Protein AF-A0A229SLY4-F1 (afdb_monomer_lite)

InterPro domains:
  IPR036514 SGNH hydrolase superfamily [G3DSA:3.40.50.1110] (1-115)
  IPR037459 Rhamnogalacturonan acetylesterase RhgT-like [PTHR43695] (1-112)

Radius of gyration: 16.25 Å; chains: 1; bounding box: 37×34×42 Å

Organism: NCBI:txid1905142

Sequence (117 aa):
MAQAAEDRGAHPILLTPVAAITCSGGTAVGNRGFLTETAAAGTATATPVIDLHKLSYTLYNTLKLCPNNGDYTQGAVGAFFCNDHTHFEAAGADKIAGIVTKALRTGKFPWRAISGS

Structure (mmCIF, N/CA/C/O backbone):
data_AF-A0A229SLY4-F1
#
_entry.id   AF-A0A229SLY4-F1
#
loop_
_atom_site.group_PDB
_atom_site.id
_atom_site.type_symbol
_atom_site.label_atom_id
_atom_site.label_alt_id
_atom_site.label_comp_id
_atom_site.label_asym_id
_atom_site.label_entity_id
_atom_site.label_seq_id
_atom_site.pdbx_PDB_ins_code
_atom_site.Cartn_x
_atom_site.Cartn_y
_atom_site.Cartn_z
_atom_site.occupancy
_atom_site.B_iso_or_equiv
_atom_site.auth_seq_id
_atom_site.auth_comp_id
_atom_site.auth_asym_id
_atom_site.auth_atom_id
_atom_site.pdbx_PDB_model_num
ATOM 1 N N . MET A 1 1 ? -19.115 2.797 6.800 1.00 90.06 1 MET A N 1
ATOM 2 C CA . MET A 1 1 ? -18.816 1.358 6.991 1.00 90.06 1 MET A CA 1
ATOM 3 C C . MET A 1 1 ? -18.103 1.069 8.304 1.00 90.06 1 MET A C 1
ATOM 5 O O . MET A 1 1 ? -18.521 0.125 8.950 1.00 90.06 1 MET A O 1
ATOM 9 N N . ALA A 1 2 ? -17.094 1.850 8.718 1.00 94.12 2 ALA A N 1
ATOM 10 C CA . ALA A 1 2 ? -16.377 1.618 9.982 1.00 94.12 2 ALA A CA 1
ATOM 11 C C . ALA A 1 2 ? -17.314 1.518 11.202 1.00 94.12 2 ALA A C 1
ATOM 13 O O . ALA A 1 2 ? -17.358 0.465 11.826 1.00 94.12 2 ALA A O 1
ATOM 14 N N . GLN A 1 3 ? -18.166 2.528 11.421 1.00 93.88 3 GLN A N 1
ATOM 15 C CA . GLN A 1 3 ? -19.170 2.502 12.495 1.00 93.88 3 GLN A CA 1
ATOM 16 C C . GLN A 1 3 ? -20.057 1.250 12.443 1.00 93.88 3 GLN A C 1
ATOM 18 O O . GLN A 1 3 ? -20.174 0.525 13.416 1.00 93.88 3 GLN A O 1
ATOM 23 N N . ALA A 1 4 ? -20.604 0.919 11.270 1.00 96.00 4 ALA A N 1
ATOM 24 C CA . ALA A 1 4 ? -21.456 -0.260 11.115 1.00 96.00 4 ALA A CA 1
ATOM 25 C C . ALA A 1 4 ? -20.731 -1.592 11.403 1.00 96.00 4 ALA A C 1
ATOM 27 O O . ALA A 1 4 ? -21.387 -2.582 11.723 1.00 96.00 4 ALA A O 1
ATOM 28 N N . ALA A 1 5 ? -19.403 -1.650 11.248 1.00 94.94 5 ALA A N 1
ATOM 29 C CA . ALA A 1 5 ? -18.600 -2.808 11.630 1.00 94.94 5 ALA A CA 1
ATOM 30 C C . ALA A 1 5 ? -18.382 -2.853 13.153 1.00 94.94 5 ALA A C 1
ATOM 32 O O . ALA A 1 5 ? -18.515 -3.917 13.753 1.00 94.94 5 ALA A O 1
ATOM 33 N N . GLU A 1 6 ? -18.115 -1.705 13.777 1.00 91.50 6 GLU A N 1
ATOM 34 C CA . GLU A 1 6 ? -17.995 -1.563 15.235 1.00 91.50 6 GLU A CA 1
ATOM 35 C C . GLU A 1 6 ? -19.305 -1.902 15.952 1.00 91.50 6 GLU A C 1
ATOM 37 O O . GLU A 1 6 ? -19.293 -2.668 16.913 1.00 91.50 6 GLU A O 1
ATOM 42 N N . ASP A 1 7 ? -20.443 -1.448 15.422 1.00 94.75 7 ASP A N 1
ATOM 43 C CA . ASP A 1 7 ? -21.785 -1.770 15.929 1.00 94.75 7 ASP A CA 1
ATOM 44 C C . ASP A 1 7 ? -22.066 -3.285 15.909 1.00 94.75 7 ASP A C 1
ATOM 46 O O . ASP A 1 7 ? -22.923 -3.785 16.636 1.00 94.75 7 ASP A O 1
ATOM 50 N N . ARG A 1 8 ? -21.330 -4.038 15.078 1.00 96.25 8 ARG A N 1
ATOM 51 C CA . ARG A 1 8 ? -21.378 -5.507 14.979 1.00 96.25 8 ARG A CA 1
ATOM 52 C C . ARG A 1 8 ? -20.274 -6.200 15.787 1.00 96.25 8 ARG A C 1
ATOM 54 O O . ARG A 1 8 ? -20.069 -7.400 15.624 1.00 96.25 8 ARG A O 1
ATOM 61 N N . GLY A 1 9 ? -19.557 -5.466 16.636 1.00 93.12 9 GLY A N 1
ATOM 62 C CA . GLY A 1 9 ? -18.488 -5.982 17.492 1.00 93.12 9 GLY A CA 1
ATOM 63 C C . GLY A 1 9 ? -17.149 -6.214 16.786 1.00 93.12 9 GLY A C 1
ATOM 64 O O . GLY A 1 9 ? -16.267 -6.841 17.369 1.00 93.12 9 GLY A O 1
ATOM 65 N N . ALA A 1 10 ? -16.974 -5.740 15.548 1.00 93.81 10 ALA A N 1
ATOM 66 C CA . ALA A 1 10 ? -15.691 -5.817 14.854 1.00 93.81 10 ALA A CA 1
ATOM 67 C C . ALA A 1 10 ? -14.758 -4.657 15.246 1.00 93.81 10 ALA A C 1
ATOM 69 O O . ALA A 1 10 ? -15.189 -3.620 15.747 1.00 93.81 10 ALA A O 1
ATOM 70 N N . HIS A 1 11 ? -13.465 -4.815 14.960 1.00 92.06 11 HIS A N 1
ATOM 71 C CA . HIS A 1 11 ? -12.445 -3.781 15.152 1.00 92.06 11 HIS A CA 1
ATOM 72 C C . HIS A 1 11 ? -11.875 -3.378 13.787 1.00 92.06 11 HIS A C 1
ATOM 74 O O . HIS A 1 11 ? -10.900 -3.983 13.331 1.00 92.06 11 HIS A O 1
ATOM 80 N N . PRO A 1 12 ? -12.512 -2.432 13.075 1.00 94.31 12 PRO A N 1
ATOM 81 C CA . PRO A 1 12 ? -12.067 -2.057 11.745 1.00 94.31 12 PRO A CA 1
ATOM 82 C C . PRO A 1 12 ? -10.700 -1.372 11.782 1.00 94.31 12 PRO A C 1
ATOM 84 O O . PRO A 1 12 ? -10.292 -0.763 12.769 1.00 94.31 12 PRO A O 1
ATOM 87 N N . ILE A 1 13 ? -10.001 -1.460 10.655 1.00 95.56 13 ILE A N 1
ATOM 88 C CA . ILE A 1 13 ? -8.804 -0.679 10.356 1.00 95.56 13 ILE A CA 1
ATOM 89 C C . ILE A 1 13 ? -8.988 -0.166 8.936 1.00 95.56 13 ILE A C 1
ATOM 91 O O . ILE A 1 13 ? -9.307 -0.937 8.029 1.00 95.56 13 ILE A O 1
ATOM 95 N N . LEU A 1 14 ? -8.821 1.137 8.745 1.00 96.50 14 LEU A N 1
ATOM 96 C CA . LEU A 1 14 ? -8.926 1.756 7.432 1.00 96.50 14 LEU A CA 1
ATOM 97 C C . LEU A 1 14 ? -7.559 1.771 6.753 1.00 96.50 14 LEU A C 1
ATOM 99 O O . LEU A 1 14 ? -6.531 1.980 7.396 1.00 96.50 14 LEU A O 1
ATOM 103 N N . LEU A 1 15 ? -7.551 1.570 5.441 1.00 97.56 15 LEU A N 1
ATOM 104 C CA . LEU A 1 15 ? -6.355 1.656 4.612 1.00 97.56 15 LEU A CA 1
ATOM 105 C C . LEU A 1 15 ? -6.542 2.816 3.640 1.00 97.56 15 LEU A C 1
ATOM 107 O O . LEU A 1 15 ? -7.569 2.879 2.962 1.00 97.56 15 LEU A O 1
ATOM 111 N N . THR A 1 16 ? -5.559 3.712 3.537 1.00 97.88 16 THR A N 1
ATOM 112 C CA . THR A 1 16 ? -5.511 4.608 2.373 1.00 97.88 16 THR A CA 1
ATOM 113 C C . THR A 1 16 ? -5.293 3.778 1.098 1.00 97.88 16 THR A C 1
ATOM 115 O O . THR A 1 16 ? -4.732 2.679 1.172 1.00 97.88 16 THR A O 1
ATOM 118 N N . PRO A 1 17 ? -5.724 4.248 -0.088 1.00 97.44 17 PRO A N 1
ATOM 119 C CA . PRO A 1 17 ? -5.423 3.548 -1.332 1.00 97.44 17 PRO A CA 1
ATOM 120 C C . PRO A 1 17 ? -3.914 3.367 -1.522 1.00 97.44 17 PRO A C 1
ATOM 122 O O . PRO A 1 17 ? -3.130 4.271 -1.232 1.00 97.44 17 PRO A O 1
ATOM 125 N N . VAL A 1 18 ? -3.496 2.221 -2.057 1.00 97.44 18 VAL A N 1
ATOM 126 C CA . VAL A 1 18 ? -2.107 2.027 -2.501 1.00 97.44 18 VAL A CA 1
ATOM 127 C C . VAL A 1 18 ? -1.717 3.100 -3.524 1.00 97.44 18 VAL A C 1
ATO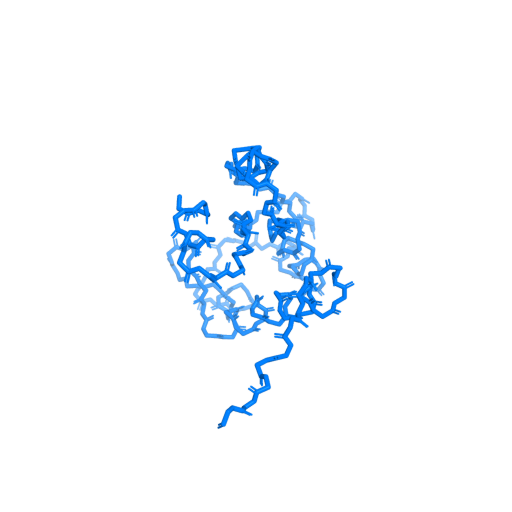M 129 O O . VAL A 1 18 ? -2.541 3.551 -4.322 1.00 97.44 18 VAL A O 1
ATOM 132 N N . ALA A 1 19 ? -0.449 3.506 -3.529 1.00 96.69 19 ALA A N 1
ATOM 133 C CA . ALA A 1 19 ? 0.088 4.313 -4.613 1.00 96.69 19 ALA A CA 1
ATOM 134 C C . ALA A 1 19 ? 0.155 3.461 -5.889 1.00 96.69 19 ALA A C 1
ATOM 136 O O . ALA A 1 19 ? 0.554 2.293 -5.842 1.00 96.69 19 ALA A O 1
ATOM 137 N N . ALA A 1 20 ? -0.180 4.056 -7.033 1.00 94.69 20 ALA A N 1
ATOM 138 C CA . ALA A 1 20 ? 0.259 3.501 -8.308 1.00 94.69 20 ALA A CA 1
ATOM 139 C C . ALA A 1 20 ? 1.750 3.813 -8.493 1.00 94.69 20 ALA A C 1
ATOM 141 O O . ALA A 1 20 ? 2.269 4.767 -7.906 1.00 94.69 20 ALA A O 1
ATOM 142 N N . ILE A 1 21 ? 2.458 3.027 -9.303 1.00 95.69 21 ILE A N 1
ATOM 143 C CA . ILE A 1 21 ? 3.861 3.335 -9.578 1.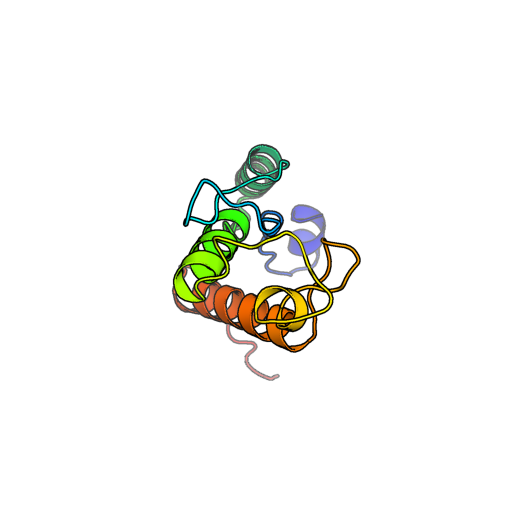00 95.69 21 ILE A CA 1
ATOM 144 C C . ILE A 1 21 ? 3.946 4.601 -10.440 1.00 95.69 21 ILE A C 1
ATOM 146 O O . ILE A 1 21 ? 3.401 4.699 -11.536 1.00 95.69 21 ILE A O 1
ATOM 150 N N . THR A 1 22 ? 4.596 5.631 -9.910 1.00 95.56 22 THR A N 1
ATOM 151 C CA . THR A 1 22 ? 4.894 6.879 -10.618 1.00 95.56 22 THR A CA 1
ATOM 152 C C . THR A 1 22 ? 6.270 7.335 -10.199 1.00 95.56 22 THR A C 1
ATOM 154 O O . THR A 1 22 ? 6.558 7.426 -9.006 1.00 95.56 22 THR A O 1
ATOM 157 N N . CYS A 1 23 ? 7.120 7.595 -11.186 1.00 96.75 23 CYS A N 1
ATOM 158 C CA . CYS A 1 23 ? 8.506 7.961 -10.959 1.00 96.75 23 CYS A CA 1
ATOM 159 C C . CYS A 1 23 ? 8.704 9.468 -11.114 1.00 96.75 23 CYS A C 1
ATOM 161 O O . CYS A 1 23 ? 8.308 10.057 -12.116 1.00 96.75 23 CYS A O 1
ATOM 163 N N . SER A 1 24 ? 9.375 10.070 -10.138 1.00 97.31 24 SER A N 1
ATOM 164 C CA . SER A 1 24 ? 10.051 11.356 -10.276 1.00 97.31 24 SER A CA 1
ATOM 165 C C . SER A 1 24 ? 11.550 11.074 -10.334 1.00 97.31 24 SER A C 1
ATOM 167 O O . SER A 1 24 ? 12.186 10.777 -9.318 1.00 97.31 24 SER A O 1
ATOM 169 N N . GLY A 1 25 ? 12.096 11.032 -11.553 1.00 96.06 25 GLY A N 1
ATOM 170 C CA . GLY A 1 25 ? 13.438 10.503 -11.799 1.00 96.06 25 GLY A CA 1
ATOM 171 C C . GLY A 1 25 ? 13.564 9.050 -11.327 1.00 96.06 25 GLY A C 1
ATOM 172 O O . GLY A 1 25 ? 12.781 8.188 -11.721 1.00 96.06 25 GLY A O 1
ATOM 173 N N . GLY A 1 26 ? 14.538 8.778 -10.458 1.00 97.56 26 GLY A N 1
ATOM 174 C CA . GLY A 1 26 ? 14.772 7.446 -9.887 1.00 97.56 26 GLY A CA 1
ATOM 175 C C . GLY A 1 26 ? 13.896 7.079 -8.684 1.00 97.56 26 GLY A C 1
ATOM 176 O O . GLY A 1 26 ? 14.122 6.035 -8.079 1.00 97.56 26 GLY A O 1
ATOM 177 N N . THR A 1 27 ? 12.920 7.912 -8.314 1.00 98.19 27 THR A N 1
ATOM 178 C CA . THR A 1 27 ? 12.184 7.776 -7.048 1.00 98.19 27 THR A CA 1
ATOM 179 C C . THR A 1 27 ? 10.692 7.586 -7.287 1.00 98.19 27 THR A C 1
ATOM 181 O O . THR A 1 27 ? 10.070 8.374 -7.997 1.00 98.19 27 THR A O 1
ATOM 184 N N . ALA A 1 28 ? 10.097 6.579 -6.650 1.00 98.06 28 ALA A N 1
ATOM 185 C CA . ALA A 1 28 ? 8.652 6.393 -6.608 1.00 98.06 28 ALA A CA 1
ATOM 186 C C . ALA A 1 28 ? 7.999 7.434 -5.686 1.00 98.06 28 ALA A C 1
ATOM 188 O O . ALA A 1 28 ? 8.433 7.615 -4.542 1.00 98.06 28 ALA A O 1
ATOM 189 N N . VAL A 1 29 ? 6.948 8.090 -6.176 1.00 97.94 29 VAL A N 1
ATOM 190 C CA . VAL A 1 29 ? 6.215 9.154 -5.474 1.00 97.94 29 VAL A CA 1
ATOM 191 C C . VAL A 1 29 ? 4.724 8.840 -5.380 1.00 97.94 29 VAL A C 1
ATOM 193 O O . VAL A 1 29 ? 4.177 8.074 -6.170 1.00 97.94 29 VAL A O 1
ATOM 196 N N . GLY A 1 30 ? 4.054 9.442 -4.400 1.00 95.38 30 GLY A N 1
ATOM 197 C CA . GLY A 1 30 ? 2.617 9.287 -4.207 1.00 95.38 30 GLY A CA 1
ATOM 198 C C . GLY A 1 30 ? 1.783 9.996 -5.283 1.00 95.38 30 GLY A C 1
ATOM 199 O O . GLY A 1 30 ? 2.062 11.142 -5.622 1.00 95.38 30 GLY A O 1
ATOM 200 N N . ASN A 1 31 ? 0.745 9.329 -5.802 1.00 90.94 31 ASN A N 1
ATOM 201 C CA . ASN A 1 31 ? -0.029 9.797 -6.966 1.00 90.94 31 ASN A CA 1
ATOM 202 C C . ASN A 1 31 ? -1.543 9.449 -6.932 1.00 90.94 31 ASN A C 1
ATOM 204 O O . ASN A 1 31 ? -2.181 9.310 -7.979 1.00 90.94 31 ASN A O 1
ATOM 208 N N . ARG A 1 32 ? -2.131 9.253 -5.745 1.00 89.25 32 ARG A N 1
ATOM 209 C CA . ARG A 1 32 ? -3.544 8.862 -5.573 1.00 89.25 32 ARG A CA 1
ATOM 210 C C . ARG A 1 32 ? -4.212 9.730 -4.506 1.00 89.25 32 ARG A C 1
ATOM 212 O O . ARG A 1 32 ? -3.553 10.137 -3.553 1.00 89.25 32 ARG A O 1
ATOM 219 N N . GLY A 1 33 ? -5.498 10.022 -4.716 1.00 93.19 33 GLY A N 1
ATOM 220 C CA . GLY A 1 33 ? -6.346 10.789 -3.797 1.00 93.19 33 GLY A CA 1
ATOM 221 C C . GLY A 1 33 ? -7.013 9.921 -2.726 1.00 93.19 33 GLY A C 1
ATOM 222 O O . GLY A 1 33 ? -6.597 8.787 -2.493 1.00 93.19 33 GLY A O 1
ATOM 223 N N . PHE A 1 34 ? -8.059 10.456 -2.088 1.00 96.50 34 PHE A N 1
ATOM 224 C CA . PHE A 1 34 ? -8.799 9.830 -0.978 1.00 96.50 34 PHE A CA 1
ATOM 225 C C . PHE A 1 34 ? -7.997 9.625 0.318 1.00 96.50 34 PHE A C 1
ATOM 227 O O . PHE A 1 34 ? -8.423 8.895 1.215 1.00 96.50 34 PHE A O 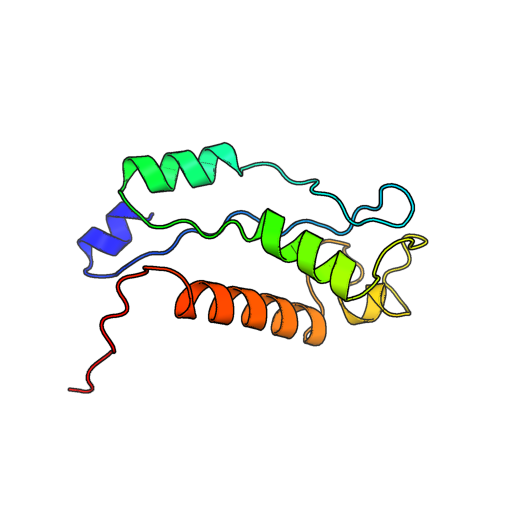1
ATOM 234 N N . LEU A 1 35 ? -6.835 10.273 0.441 1.00 97.31 35 LEU A N 1
ATOM 235 C CA . LEU A 1 35 ? -5.998 10.197 1.641 1.00 97.31 35 LEU A CA 1
ATOM 236 C C . LEU A 1 35 ? -6.651 10.955 2.801 1.00 97.31 35 LEU A C 1
ATOM 238 O O . LEU A 1 35 ? -6.832 10.402 3.886 1.00 97.31 35 LEU A O 1
ATOM 242 N N . THR A 1 36 ? -7.057 12.201 2.545 1.00 97.62 36 THR A N 1
ATOM 243 C CA . THR A 1 36 ? -7.695 13.074 3.536 1.00 97.62 36 THR A CA 1
ATOM 244 C C . THR A 1 36 ? -9.052 12.529 3.955 1.00 97.62 36 THR A C 1
ATOM 246 O O . THR A 1 36 ? -9.371 12.525 5.135 1.00 97.62 36 THR A O 1
ATOM 249 N N . GLU A 1 37 ? -9.833 12.015 3.013 1.00 98.19 37 GLU A N 1
ATOM 250 C CA . GLU A 1 37 ? -11.155 11.441 3.242 1.00 98.19 37 GLU A CA 1
ATOM 251 C C . GLU A 1 37 ? -11.064 10.182 4.108 1.00 98.19 37 GLU A C 1
ATOM 253 O O . GLU A 1 37 ? -11.834 10.025 5.054 1.00 98.19 37 GLU A O 1
ATOM 258 N N . THR A 1 38 ? -10.081 9.315 3.846 1.00 98.00 38 THR A N 1
ATOM 259 C CA . THR A 1 38 ? -9.836 8.124 4.673 1.00 98.00 38 THR A CA 1
ATOM 260 C C . THR A 1 38 ? -9.376 8.509 6.081 1.00 98.00 38 THR A C 1
ATOM 262 O O . THR A 1 38 ? -9.858 7.947 7.064 1.00 98.00 38 THR A O 1
ATOM 265 N N . ALA A 1 39 ? -8.484 9.498 6.200 1.00 96.44 39 ALA A N 1
ATOM 266 C CA . ALA A 1 39 ? -8.029 10.009 7.492 1.00 96.44 39 ALA A CA 1
ATOM 267 C C . ALA A 1 39 ? -9.160 10.690 8.287 1.00 96.44 39 ALA A C 1
ATOM 269 O O . ALA A 1 39 ? -9.276 10.497 9.501 1.00 96.44 39 ALA A O 1
ATOM 270 N N . ALA A 1 40 ? -10.021 11.445 7.604 1.00 97.62 40 ALA A N 1
ATOM 271 C CA . ALA A 1 40 ? -11.191 12.086 8.189 1.00 97.62 40 ALA A CA 1
ATOM 272 C C . ALA A 1 40 ? -12.204 11.041 8.666 1.00 97.62 40 ALA A C 1
ATOM 274 O O . ALA A 1 40 ? -12.697 11.148 9.786 1.00 97.62 40 ALA A O 1
ATOM 275 N N . ALA A 1 41 ? -12.453 9.995 7.871 1.00 97.00 41 ALA A N 1
ATOM 276 C CA . ALA A 1 41 ? -13.302 8.880 8.274 1.00 97.00 41 ALA A CA 1
ATOM 277 C C . ALA A 1 41 ? -12.751 8.171 9.520 1.00 97.00 41 ALA A C 1
ATOM 279 O O . ALA A 1 41 ? -13.503 7.949 10.462 1.00 97.00 41 ALA A O 1
ATOM 280 N N . GLY A 1 42 ? -11.443 7.890 9.564 1.00 95.69 42 GLY A N 1
ATOM 281 C CA . GLY A 1 42 ? -10.800 7.291 10.737 1.00 95.69 42 GLY A CA 1
ATOM 282 C C . GLY A 1 42 ? -10.905 8.164 11.986 1.00 95.69 42 GLY A C 1
ATOM 283 O O . GLY A 1 42 ? -11.226 7.672 13.061 1.00 95.69 42 GLY A O 1
ATOM 284 N N . THR A 1 43 ? -10.719 9.478 11.841 1.00 96.25 43 THR A N 1
ATOM 285 C CA . THR A 1 43 ? -10.915 10.432 12.946 1.00 96.25 43 THR A CA 1
ATOM 286 C C . THR A 1 43 ? -12.363 10.436 13.436 1.00 96.25 43 THR A C 1
ATOM 288 O O . THR A 1 43 ? -12.599 10.373 14.639 1.00 96.25 43 THR A O 1
ATOM 291 N N . ALA A 1 44 ? -13.331 10.485 12.518 1.00 96.44 44 ALA A N 1
ATOM 292 C CA . ALA A 1 44 ? -14.750 10.588 12.845 1.00 96.44 44 ALA A CA 1
ATOM 293 C C . ALA A 1 44 ? -15.290 9.365 13.603 1.00 96.44 44 ALA A C 1
ATOM 295 O O . ALA A 1 44 ? -16.205 9.513 14.408 1.00 96.44 44 ALA A O 1
ATOM 296 N N . THR A 1 45 ? -14.728 8.179 13.363 1.00 94.12 45 THR A N 1
ATOM 297 C CA . THR A 1 45 ? -15.145 6.928 14.019 1.00 94.12 45 THR A CA 1
ATOM 298 C C . THR A 1 45 ? -14.133 6.419 15.043 1.00 94.12 45 THR A C 1
ATOM 300 O O . THR A 1 45 ? -14.264 5.305 15.527 1.00 94.12 45 THR A O 1
ATOM 303 N N . ALA A 1 46 ? -13.090 7.198 15.358 1.00 92.69 46 ALA A N 1
ATOM 304 C CA . ALA A 1 46 ? -11.947 6.744 16.160 1.00 92.69 46 ALA A CA 1
ATOM 305 C C . ALA A 1 46 ? -11.323 5.418 15.657 1.00 92.69 46 ALA A C 1
ATOM 307 O O . ALA A 1 46 ? -10.686 4.680 16.414 1.00 92.69 46 ALA A O 1
ATOM 308 N N . THR A 1 47 ? -11.473 5.125 14.363 1.00 94.12 47 THR A N 1
ATOM 309 C CA . THR A 1 47 ? -10.961 3.915 13.731 1.00 94.12 47 THR A CA 1
ATOM 310 C C . THR A 1 47 ? -9.512 4.136 13.287 1.00 94.12 47 THR A C 1
ATOM 312 O O . THR A 1 47 ? -9.220 5.109 12.584 1.00 94.12 47 THR A O 1
ATOM 315 N N . PRO A 1 48 ? -8.582 3.230 13.624 1.00 95.06 48 PRO A N 1
ATOM 316 C CA . PRO A 1 48 ? -7.197 3.361 13.200 1.00 95.06 48 PRO A CA 1
ATOM 317 C C . PRO A 1 48 ? -7.029 3.351 11.672 1.00 95.06 48 PRO A C 1
ATOM 319 O O . PRO A 1 48 ? -7.691 2.589 10.965 1.00 95.06 48 PRO A O 1
ATOM 322 N N . VAL A 1 49 ? -6.088 4.154 11.168 1.00 95.75 49 VAL A N 1
ATOM 323 C CA . VAL A 1 49 ? -5.774 4.268 9.734 1.00 95.75 49 VAL A CA 1
ATOM 324 C C . VAL A 1 49 ? -4.331 3.832 9.485 1.00 95.75 49 VAL A C 1
ATOM 326 O O . VAL A 1 49 ? -3.410 4.319 10.141 1.00 95.75 49 VAL A O 1
ATOM 329 N N . ILE A 1 50 ? -4.118 2.948 8.511 1.00 97.12 50 ILE A N 1
ATOM 330 C CA . ILE A 1 50 ? -2.796 2.693 7.932 1.00 97.12 50 ILE A CA 1
ATOM 331 C C . ILE A 1 50 ? -2.653 3.534 6.668 1.00 97.12 50 ILE A C 1
ATOM 333 O O . ILE A 1 50 ? -3.429 3.396 5.720 1.00 97.12 50 ILE A O 1
ATOM 337 N N . ASP A 1 51 ? -1.600 4.348 6.634 1.00 96.75 51 ASP A N 1
ATOM 338 C CA . ASP A 1 51 ? -1.184 5.067 5.433 1.00 96.75 51 ASP A CA 1
ATOM 339 C C . ASP A 1 51 ? -0.473 4.120 4.448 1.00 96.75 51 ASP A C 1
ATOM 341 O O . ASP A 1 51 ? 0.753 4.112 4.292 1.00 96.75 51 ASP A O 1
ATOM 345 N N . LEU A 1 52 ? -1.262 3.252 3.817 1.00 97.94 52 LEU A N 1
ATOM 346 C CA . LEU A 1 52 ? -0.781 2.274 2.853 1.00 97.94 52 LEU A CA 1
ATOM 347 C C . LEU A 1 52 ? -0.280 2.946 1.566 1.00 97.94 52 LEU A C 1
ATOM 349 O O . LEU A 1 52 ? 0.634 2.429 0.924 1.00 97.94 52 LEU A O 1
ATOM 353 N N . HIS A 1 53 ? -0.789 4.134 1.234 1.00 98.38 53 HIS A N 1
ATOM 354 C CA . HIS A 1 53 ? -0.251 4.989 0.176 1.00 98.38 53 HIS A CA 1
ATOM 355 C C . HIS A 1 53 ? 1.236 5.275 0.391 1.00 98.38 53 HIS A C 1
ATOM 357 O O . HIS A 1 53 ? 2.061 4.916 -0.451 1.00 98.38 53 HIS A O 1
ATOM 363 N N . LYS A 1 54 ? 1.604 5.804 1.564 1.00 97.94 54 LYS A N 1
ATOM 364 C CA . LYS A 1 54 ? 3.006 6.066 1.904 1.00 97.94 54 LYS A CA 1
ATOM 365 C C . LYS A 1 54 ? 3.855 4.813 1.984 1.00 97.94 54 LYS A C 1
ATOM 367 O O . LYS A 1 54 ? 4.981 4.784 1.474 1.00 97.94 54 LYS A O 1
ATOM 372 N N . LEU A 1 55 ? 3.331 3.770 2.621 1.00 98.25 55 LEU A N 1
ATOM 373 C CA . LEU A 1 55 ? 4.056 2.510 2.762 1.00 98.25 55 LEU A CA 1
ATOM 374 C C . LEU A 1 55 ? 4.329 1.857 1.400 1.00 98.25 55 LEU A C 1
ATOM 376 O O . LEU A 1 55 ? 5.426 1.343 1.187 1.00 98.25 55 LEU A O 1
ATOM 380 N N . SER A 1 56 ? 3.379 1.925 0.466 1.00 98.19 56 SER A N 1
ATOM 381 C CA . SER A 1 56 ? 3.516 1.327 -0.865 1.00 98.19 56 SER A CA 1
ATOM 382 C C . SER A 1 56 ? 4.568 2.033 -1.726 1.00 98.19 56 SER A C 1
ATOM 384 O O . SER A 1 56 ? 5.496 1.368 -2.180 1.00 98.19 56 SER A O 1
ATOM 386 N N . TYR A 1 57 ? 4.553 3.367 -1.871 1.00 98.00 57 TYR A N 1
ATOM 387 C CA . TYR A 1 57 ? 5.619 4.024 -2.647 1.00 98.00 57 TYR A CA 1
ATOM 388 C C . TYR A 1 57 ? 6.995 3.921 -1.960 1.00 98.00 57 TYR A C 1
ATOM 390 O O . TYR A 1 57 ? 8.031 3.887 -2.627 1.00 98.00 57 TYR A O 1
ATOM 398 N N . THR A 1 58 ? 7.044 3.794 -0.628 1.00 98.50 58 THR A N 1
ATOM 399 C CA . THR A 1 58 ? 8.294 3.502 0.103 1.00 98.50 58 THR A CA 1
ATOM 400 C C . THR A 1 58 ? 8.820 2.097 -0.217 1.00 98.50 58 THR A C 1
ATOM 402 O O . THR A 1 58 ? 10.022 1.911 -0.436 1.00 98.50 58 THR A O 1
ATOM 405 N N . LEU A 1 59 ? 7.929 1.105 -0.299 1.00 98.50 59 LEU A N 1
ATOM 406 C CA . LEU A 1 59 ? 8.266 -0.245 -0.746 1.00 98.50 59 LEU A CA 1
ATOM 407 C C . LEU A 1 59 ? 8.808 -0.223 -2.181 1.00 98.50 59 LEU A C 1
ATOM 409 O O . LEU A 1 59 ? 9.860 -0.804 -2.432 1.00 98.50 59 LEU A O 1
ATOM 413 N N . TYR A 1 60 ? 8.163 0.495 -3.101 1.00 98.25 60 TYR A N 1
ATOM 414 C CA . TYR A 1 60 ? 8.618 0.585 -4.495 1.00 98.25 60 TYR A CA 1
ATOM 415 C C . TYR A 1 60 ? 10.039 1.166 -4.603 1.00 98.25 60 TYR A C 1
ATOM 417 O O . TYR A 1 60 ? 10.847 0.685 -5.397 1.00 98.25 60 TYR A O 1
ATOM 425 N N . ASN A 1 61 ? 10.385 2.137 -3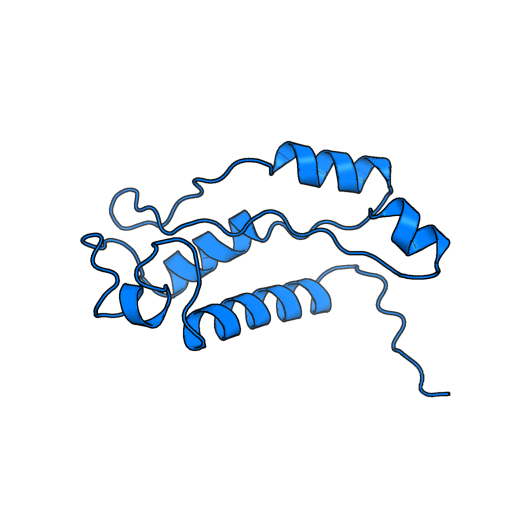.749 1.00 98.50 61 ASN A N 1
ATOM 426 C CA . ASN A 1 61 ? 11.742 2.690 -3.644 1.00 98.50 61 ASN A CA 1
ATOM 427 C C . ASN A 1 61 ? 12.769 1.697 -3.076 1.00 98.50 61 ASN A C 1
ATOM 429 O O . ASN A 1 61 ? 13.943 1.719 -3.460 1.00 98.50 61 ASN A O 1
ATOM 433 N N . THR A 1 62 ? 12.338 0.821 -2.167 1.00 98.25 62 THR A N 1
ATOM 434 C CA . THR A 1 62 ? 13.172 -0.271 -1.638 1.00 98.25 62 THR A CA 1
ATOM 435 C C . THR A 1 62 ? 13.436 -1.314 -2.723 1.00 98.25 62 THR A C 1
ATOM 437 O O . THR A 1 62 ? 14.562 -1.780 -2.865 1.00 98.25 62 THR A O 1
ATOM 440 N N . LEU A 1 63 ? 12.415 -1.621 -3.527 1.00 98.00 63 LEU A N 1
ATOM 441 C CA . LEU A 1 63 ? 12.470 -2.575 -4.635 1.00 98.00 63 LEU A CA 1
ATOM 442 C C . LEU A 1 63 ? 13.084 -2.004 -5.923 1.00 98.00 63 LEU A C 1
ATOM 444 O O . LEU A 1 63 ? 13.256 -2.748 -6.881 1.00 98.00 63 LEU A O 1
ATOM 448 N N . LYS A 1 64 ? 13.422 -0.707 -5.950 1.00 97.62 64 LYS A N 1
ATOM 449 C CA . LYS A 1 64 ? 14.005 -0.018 -7.115 1.00 97.62 64 LYS A CA 1
ATOM 450 C C . LYS A 1 64 ? 13.137 -0.125 -8.376 1.00 97.62 64 LYS A C 1
ATOM 452 O O . LYS A 1 64 ? 13.645 -0.326 -9.470 1.00 97.62 64 LYS A O 1
ATOM 457 N N . LEU A 1 65 ? 11.823 0.068 -8.224 1.00 97.56 65 LEU A N 1
ATOM 458 C CA . LEU A 1 65 ? 10.876 0.080 -9.354 1.00 97.56 65 LEU A CA 1
ATOM 459 C C . LEU A 1 65 ? 10.905 1.387 -10.172 1.00 97.56 65 LEU A C 1
ATOM 461 O O . LEU A 1 65 ? 10.177 1.517 -11.155 1.00 97.56 65 LEU A O 1
ATOM 465 N N . CYS A 1 66 ? 11.716 2.362 -9.755 1.00 97.69 66 CYS A N 1
ATOM 466 C CA . CYS A 1 66 ? 11.992 3.589 -10.492 1.00 97.69 66 CYS A CA 1
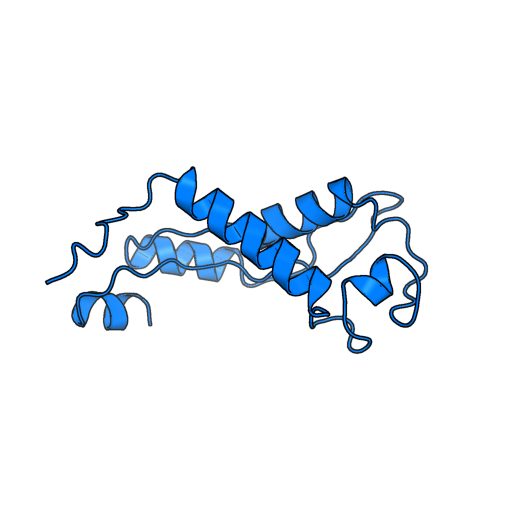ATOM 467 C C . CYS A 1 66 ? 13.505 3.731 -10.762 1.00 97.69 66 CYS A C 1
ATOM 469 O O . CYS A 1 66 ? 14.304 3.350 -9.902 1.00 97.69 66 CYS A O 1
ATOM 471 N N . PRO A 1 67 ? 13.902 4.320 -11.909 1.00 97.31 67 PRO A N 1
ATOM 472 C CA . PRO A 1 67 ? 13.022 4.694 -13.017 1.00 97.31 67 PRO A CA 1
ATOM 473 C C . PRO A 1 67 ? 12.453 3.445 -13.712 1.00 97.31 67 PRO A C 1
ATOM 475 O O . PRO A 1 67 ? 13.057 2.377 -13.674 1.00 97.31 67 PRO A O 1
ATOM 478 N N . ASN A 1 68 ? 11.297 3.582 -14.355 1.00 93.88 68 ASN A N 1
ATOM 479 C CA . ASN A 1 68 ? 10.785 2.576 -15.281 1.00 93.88 68 ASN A CA 1
ATOM 480 C C . ASN A 1 68 ? 10.300 3.243 -16.569 1.00 93.88 68 ASN A C 1
ATOM 482 O O . ASN A 1 68 ? 10.065 4.449 -16.608 1.00 93.88 68 ASN A O 1
ATOM 486 N N . ASN A 1 69 ? 10.188 2.446 -17.626 1.00 93.06 69 ASN A N 1
ATOM 487 C CA . ASN A 1 69 ? 9.762 2.866 -18.960 1.00 93.06 69 ASN A CA 1
ATOM 488 C C . ASN A 1 69 ? 8.242 2.736 -19.174 1.00 93.06 69 ASN A C 1
ATOM 490 O O . ASN A 1 69 ? 7.784 2.870 -20.304 1.00 93.06 69 ASN A O 1
ATOM 494 N N . GLY A 1 70 ? 7.470 2.454 -18.118 1.00 92.00 70 GLY A N 1
ATOM 495 C CA . GLY A 1 70 ? 6.032 2.216 -18.212 1.00 92.00 70 GLY A CA 1
ATOM 496 C C . GLY A 1 70 ? 5.646 0.886 -18.861 1.00 92.00 70 GLY A C 1
ATOM 497 O O . GLY A 1 70 ? 4.491 0.737 -19.242 1.00 92.00 70 GLY A O 1
ATOM 498 N N . ASP A 1 71 ? 6.574 -0.064 -18.999 1.00 93.81 71 ASP A N 1
ATOM 499 C CA . ASP A 1 71 ? 6.276 -1.404 -19.503 1.00 93.81 71 ASP A CA 1
ATOM 500 C C . ASP A 1 71 ? 5.926 -2.356 -18.349 1.00 93.81 71 ASP A C 1
ATOM 502 O O . ASP A 1 71 ? 6.771 -2.702 -17.521 1.00 93.81 71 ASP A O 1
ATOM 506 N N . TYR A 1 72 ? 4.661 -2.769 -18.297 1.00 95.50 72 TYR A N 1
ATOM 507 C CA . TYR A 1 72 ? 4.111 -3.673 -17.284 1.00 95.50 72 TYR A CA 1
ATOM 508 C C . TYR A 1 72 ? 4.081 -5.133 -17.754 1.00 95.50 72 TYR A C 1
ATOM 510 O O . TYR A 1 72 ? 3.580 -5.999 -17.048 1.00 95.50 72 TYR A O 1
ATOM 518 N N . THR A 1 73 ? 4.613 -5.437 -18.939 1.00 95.00 73 THR A N 1
ATOM 519 C CA . THR A 1 73 ? 4.637 -6.808 -19.473 1.00 95.00 73 THR A CA 1
ATOM 520 C C . THR A 1 73 ? 5.916 -7.562 -19.114 1.00 95.00 73 THR A C 1
ATOM 522 O O . THR A 1 73 ? 5.993 -8.778 -19.285 1.00 95.00 73 THR A O 1
ATOM 525 N N . GLN A 1 74 ? 6.927 -6.858 -18.598 1.00 92.75 74 GLN A N 1
ATOM 526 C CA . GLN A 1 74 ? 8.243 -7.420 -18.311 1.00 92.75 74 GLN A CA 1
ATOM 527 C C . GLN A 1 74 ? 8.953 -6.727 -17.140 1.00 92.75 74 GLN A C 1
ATOM 529 O O . GLN A 1 74 ? 8.547 -5.677 -16.639 1.00 92.75 74 GLN A O 1
ATOM 534 N N . GLY A 1 75 ? 10.059 -7.334 -16.705 1.00 95.06 75 GLY A N 1
ATOM 535 C CA . GLY A 1 75 ? 10.939 -6.787 -15.675 1.00 95.06 75 GLY A CA 1
ATOM 536 C C . GLY A 1 75 ? 10.301 -6.712 -14.286 1.00 95.06 75 GLY A C 1
ATOM 537 O O . GLY A 1 75 ? 9.274 -7.324 -14.005 1.00 95.06 75 GLY A O 1
ATOM 538 N N . ALA A 1 76 ? 10.936 -5.955 -13.388 1.00 95.94 76 ALA A N 1
ATOM 539 C CA . ALA A 1 76 ? 10.486 -5.844 -11.999 1.00 95.94 76 ALA A CA 1
ATOM 540 C C . ALA A 1 76 ? 9.111 -5.167 -11.862 1.00 95.94 76 ALA A C 1
ATOM 542 O O . ALA A 1 76 ? 8.377 -5.479 -10.929 1.00 95.94 76 ALA A O 1
ATOM 543 N N . VAL A 1 77 ? 8.759 -4.262 -12.785 1.00 96.75 77 VAL A N 1
ATOM 544 C CA . VAL A 1 77 ? 7.438 -3.617 -12.809 1.00 96.75 77 VAL A CA 1
ATOM 545 C C . VAL A 1 77 ? 6.365 -4.617 -13.232 1.00 96.75 77 VAL A C 1
ATOM 547 O O . VAL A 1 77 ? 5.406 -4.785 -12.485 1.00 96.75 77 VAL A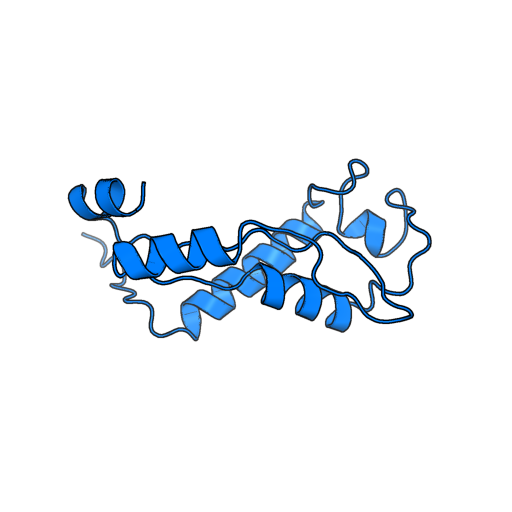 O 1
ATOM 550 N N . GLY A 1 78 ? 6.555 -5.343 -14.340 1.00 96.94 78 GLY A N 1
ATOM 551 C CA . GLY A 1 78 ? 5.600 -6.367 -14.780 1.00 96.94 78 GLY A CA 1
ATOM 552 C C . GLY A 1 78 ? 5.515 -7.596 -13.871 1.00 96.94 78 GLY A C 1
ATOM 553 O O . GLY A 1 78 ? 4.490 -8.256 -13.823 1.00 96.94 78 GLY A O 1
ATOM 554 N N . ALA A 1 79 ? 6.552 -7.887 -13.080 1.00 97.12 79 ALA A N 1
ATOM 555 C CA . ALA A 1 79 ? 6.479 -8.917 -12.039 1.00 97.12 79 ALA A CA 1
ATOM 556 C C . ALA A 1 79 ? 5.683 -8.473 -10.794 1.00 97.12 79 ALA A C 1
ATOM 558 O O . ALA A 1 79 ? 5.346 -9.303 -9.948 1.00 97.12 79 ALA A O 1
ATOM 559 N N . PHE A 1 80 ? 5.435 -7.168 -10.636 1.00 98.12 80 PHE A N 1
ATOM 560 C CA . PHE A 1 80 ? 4.765 -6.597 -9.467 1.00 98.12 80 PHE A CA 1
ATOM 561 C C . PHE A 1 80 ? 3.329 -6.160 -9.775 1.00 98.12 80 PHE A C 1
ATOM 563 O O . PHE A 1 80 ? 2.437 -6.342 -8.947 1.00 98.12 80 PHE A O 1
ATOM 570 N N . PHE A 1 81 ? 3.099 -5.582 -10.949 1.00 97.75 81 PHE A N 1
ATOM 571 C CA . PHE A 1 81 ? 1.825 -5.007 -11.363 1.00 97.75 81 PHE A CA 1
ATOM 572 C C . PHE A 1 81 ? 1.271 -5.738 -12.580 1.00 97.75 81 PHE A C 1
ATOM 574 O O . PHE A 1 81 ? 2.016 -6.038 -13.508 1.00 97.75 81 PHE A O 1
ATOM 581 N N . CYS A 1 82 ? -0.046 -5.929 -12.608 1.00 96.81 82 CYS A N 1
ATOM 582 C CA . CYS A 1 82 ? -0.736 -6.371 -13.809 1.00 96.81 82 CYS A CA 1
ATOM 583 C C . CYS A 1 82 ? -0.640 -5.299 -14.906 1.00 96.81 82 CYS A C 1
ATOM 585 O O . CYS A 1 82 ? -0.534 -4.097 -14.636 1.00 96.81 82 CYS A O 1
ATOM 587 N N . ASN A 1 83 ? -0.780 -5.723 -16.163 1.00 94.19 83 ASN A N 1
ATOM 588 C CA . ASN A 1 83 ? -0.736 -4.842 -17.337 1.00 94.19 83 ASN A CA 1
ATOM 589 C C . ASN A 1 83 ? -1.963 -3.907 -17.491 1.00 94.19 83 ASN A C 1
ATOM 591 O O . ASN A 1 83 ? -2.201 -3.345 -18.554 1.00 94.19 83 ASN A O 1
ATOM 595 N N . ASP A 1 84 ? -2.762 -3.730 -16.439 1.00 92.25 84 ASP A N 1
ATOM 596 C CA . ASP A 1 84 ? -3.809 -2.702 -16.347 1.00 92.25 84 ASP A CA 1
ATOM 597 C C . ASP A 1 84 ? -3.374 -1.478 -15.519 1.00 92.25 84 ASP A C 1
ATOM 599 O O . ASP A 1 84 ? -4.163 -0.563 -15.257 1.00 92.25 84 ASP A O 1
ATOM 603 N N . HIS A 1 85 ? -2.105 -1.469 -15.096 1.00 89.25 85 HIS A N 1
ATOM 604 C CA . HIS A 1 85 ? -1.434 -0.381 -14.386 1.00 89.25 85 HIS A CA 1
ATOM 605 C C . HIS A 1 85 ? -2.052 -0.039 -13.019 1.00 89.25 85 HIS A C 1
ATOM 607 O O . HIS A 1 85 ? -1.775 1.027 -12.456 1.00 89.25 85 HIS A O 1
ATOM 613 N N . THR A 1 86 ? -2.902 -0.916 -12.476 1.00 88.94 86 THR A N 1
ATOM 614 C CA . THR A 1 86 ? -3.630 -0.665 -11.226 1.00 88.94 86 THR A CA 1
ATOM 615 C C . THR A 1 86 ? -3.589 -1.855 -10.279 1.00 88.94 86 THR A C 1
ATOM 617 O O . THR A 1 86 ? -3.355 -1.659 -9.086 1.00 88.94 86 THR A O 1
ATOM 620 N N . HIS A 1 87 ? -3.800 -3.069 -10.782 1.00 96.12 87 HIS A N 1
ATOM 621 C CA . HIS A 1 87 ? -3.795 -4.276 -9.967 1.00 96.12 87 HIS A CA 1
ATOM 622 C C . HIS A 1 87 ? -2.382 -4.836 -9.803 1.00 96.12 87 HIS A C 1
ATOM 624 O O . HIS A 1 87 ? -1.462 -4.531 -10.565 1.00 96.12 87 HIS A O 1
ATOM 630 N N . PHE A 1 88 ? -2.206 -5.648 -8.767 1.00 98.19 88 PHE A N 1
ATOM 631 C CA . PHE A 1 88 ? -0.948 -6.328 -8.509 1.00 98.19 88 PHE A CA 1
ATOM 632 C C . PHE A 1 88 ? -0.970 -7.732 -9.096 1.00 98.19 88 PHE A C 1
ATOM 634 O O . PHE A 1 88 ? -1.965 -8.444 -8.958 1.00 98.19 88 PHE A O 1
ATOM 641 N N . GLU A 1 89 ? 0.172 -8.153 -9.629 1.00 98.31 89 GLU A N 1
ATOM 642 C CA . GLU A 1 89 ? 0.461 -9.576 -9.767 1.00 98.31 89 GLU A CA 1
ATOM 643 C C . GLU A 1 89 ? 0.513 -10.232 -8.381 1.00 98.31 89 GLU A C 1
ATOM 645 O O . GLU A 1 89 ? 0.721 -9.555 -7.368 1.00 98.31 89 GLU A O 1
ATOM 650 N N . ALA A 1 90 ? 0.396 -11.562 -8.319 1.00 98.25 90 ALA A N 1
ATOM 651 C CA . ALA A 1 90 ? 0.423 -12.300 -7.051 1.00 98.25 90 ALA A CA 1
ATOM 652 C C . ALA A 1 90 ? 1.646 -11.933 -6.183 1.00 98.25 90 ALA A C 1
ATOM 654 O O . ALA A 1 90 ? 1.514 -11.647 -4.994 1.00 98.25 90 ALA A O 1
ATOM 655 N N . ALA A 1 91 ? 2.829 -11.831 -6.798 1.00 97.25 91 ALA A N 1
ATOM 656 C CA . ALA A 1 91 ? 4.048 -11.440 -6.098 1.00 97.25 91 ALA A CA 1
ATOM 657 C C . ALA A 1 91 ? 3.990 -10.002 -5.548 1.00 97.25 91 ALA A C 1
ATOM 659 O O . ALA A 1 91 ? 4.479 -9.746 -4.446 1.00 97.25 91 ALA A O 1
ATOM 660 N N . GLY A 1 92 ? 3.390 -9.059 -6.284 1.00 98.31 92 GLY A N 1
ATOM 661 C CA . GLY A 1 92 ? 3.176 -7.692 -5.806 1.00 98.31 92 GLY A CA 1
ATOM 662 C C . GLY A 1 92 ? 2.180 -7.644 -4.648 1.00 98.31 92 GLY A C 1
ATOM 663 O O . GLY A 1 92 ? 2.453 -7.016 -3.620 1.00 98.31 92 GLY A O 1
ATOM 664 N N . ALA A 1 93 ? 1.076 -8.385 -4.769 1.00 98.69 93 ALA A N 1
ATOM 665 C CA . ALA A 1 93 ? 0.059 -8.511 -3.732 1.00 98.69 93 ALA A CA 1
ATOM 666 C C . ALA A 1 93 ? 0.650 -9.069 -2.428 1.00 98.69 93 ALA A C 1
ATOM 668 O O . ALA A 1 93 ? 0.405 -8.504 -1.361 1.00 98.69 93 ALA A O 1
ATOM 669 N N . ASP A 1 94 ? 1.513 -10.085 -2.505 1.00 98.69 94 ASP A N 1
ATOM 670 C CA . ASP A 1 94 ? 2.205 -10.657 -1.344 1.00 98.69 94 ASP A CA 1
ATOM 671 C C . ASP A 1 94 ? 3.098 -9.633 -0.628 1.00 98.69 94 ASP A C 1
ATOM 673 O O . ASP A 1 94 ? 3.133 -9.566 0.606 1.00 98.69 94 ASP A O 1
ATOM 677 N N . LYS A 1 95 ? 3.818 -8.785 -1.376 1.00 98.56 95 LYS A N 1
ATOM 678 C CA . LYS A 1 95 ? 4.636 -7.722 -0.766 1.00 98.56 95 LYS A CA 1
ATOM 679 C C . LYS A 1 95 ? 3.771 -6.660 -0.090 1.00 98.56 95 LYS A C 1
ATOM 681 O O . LYS A 1 95 ? 4.128 -6.199 0.998 1.00 98.56 95 LYS A O 1
ATOM 686 N N . ILE A 1 96 ? 2.639 -6.294 -0.695 1.00 98.50 96 ILE A N 1
ATOM 687 C CA . ILE A 1 96 ? 1.680 -5.350 -0.108 1.00 98.50 96 ILE A CA 1
ATOM 688 C C . ILE A 1 96 ? 1.027 -5.941 1.152 1.00 98.50 96 ILE A C 1
ATOM 690 O O . ILE A 1 96 ? 0.952 -5.273 2.184 1.00 98.50 96 ILE A O 1
ATOM 694 N N . ALA A 1 97 ? 0.645 -7.218 1.129 1.00 98.25 97 ALA A N 1
ATOM 695 C CA . ALA A 1 97 ? 0.157 -7.922 2.311 1.00 98.25 97 ALA A CA 1
ATOM 696 C C . ALA A 1 97 ? 1.206 -7.910 3.436 1.00 98.25 97 ALA A C 1
ATOM 698 O O . ALA A 1 97 ? 0.885 -7.596 4.582 1.00 98.25 97 ALA A O 1
ATOM 699 N N . GLY A 1 98 ? 2.481 -8.139 3.104 1.00 97.56 98 GLY A N 1
ATOM 700 C CA . GLY A 1 98 ? 3.589 -8.082 4.057 1.00 97.56 98 GLY A CA 1
ATOM 701 C C . GLY A 1 98 ? 3.751 -6.724 4.752 1.00 97.56 98 GLY A C 1
ATOM 702 O O . GLY A 1 98 ? 3.952 -6.683 5.970 1.00 97.56 98 GLY A O 1
ATOM 703 N N . ILE A 1 99 ? 3.632 -5.603 4.026 1.00 96.94 99 ILE A N 1
ATOM 704 C CA . ILE A 1 99 ? 3.696 -4.267 4.650 1.00 96.94 99 ILE A CA 1
ATOM 705 C C . ILE A 1 99 ? 2.469 -3.983 5.519 1.00 96.94 99 ILE A C 1
ATOM 707 O O . ILE A 1 99 ? 2.631 -3.383 6.582 1.00 96.94 99 ILE A O 1
ATOM 711 N N . VAL A 1 100 ? 1.278 -4.466 5.138 1.00 96.75 100 VAL A N 1
ATOM 712 C CA . VAL A 1 100 ? 0.078 -4.378 5.983 1.00 96.75 100 VAL A CA 1
ATOM 713 C C . VAL A 1 100 ? 0.295 -5.188 7.257 1.00 96.75 100 VAL A C 1
ATOM 715 O O . VAL A 1 100 ? 0.254 -4.616 8.339 1.00 96.75 100 VAL A O 1
ATOM 718 N N . THR A 1 101 ? 0.642 -6.476 7.172 1.00 95.69 101 THR A N 1
ATOM 719 C CA . THR A 1 101 ? 0.918 -7.319 8.350 1.00 95.69 101 THR A CA 1
ATOM 720 C C . THR A 1 101 ? 1.981 -6.710 9.265 1.00 95.69 101 THR A C 1
ATOM 722 O O . THR A 1 101 ? 1.839 -6.746 10.489 1.00 95.69 101 THR A O 1
ATOM 725 N N . LYS A 1 102 ? 3.045 -6.124 8.701 1.00 93.88 102 LYS A N 1
ATOM 726 C CA . LYS A 1 102 ? 4.058 -5.420 9.491 1.00 93.88 102 LYS A CA 1
ATOM 727 C C . LYS A 1 102 ? 3.466 -4.202 10.197 1.00 93.88 102 LYS A C 1
ATOM 729 O O . LYS A 1 102 ? 3.658 -4.086 11.403 1.00 93.88 102 LYS A O 1
ATOM 734 N N . ALA A 1 103 ? 2.740 -3.342 9.479 1.00 93.25 103 ALA A N 1
ATOM 735 C CA . ALA A 1 103 ? 2.094 -2.165 10.054 1.00 93.25 103 ALA A CA 1
ATOM 736 C C . ALA A 1 103 ? 1.165 -2.560 11.204 1.00 93.25 103 ALA A C 1
ATOM 738 O O . ALA A 1 103 ? 1.267 -1.987 12.284 1.00 93.25 103 ALA A O 1
ATOM 739 N N . LEU A 1 104 ? 0.357 -3.601 11.007 1.00 91.69 104 LEU A N 1
ATOM 740 C CA . LEU A 1 104 ? -0.504 -4.189 12.024 1.00 91.69 104 LEU A CA 1
ATOM 741 C C . LEU A 1 104 ? 0.289 -4.599 13.275 1.00 91.69 104 LEU A C 1
ATOM 743 O O . LEU A 1 104 ? -0.022 -4.139 14.367 1.00 91.69 104 LEU A O 1
ATOM 747 N N . ARG A 1 105 ? 1.365 -5.380 13.132 1.00 89.50 105 ARG A N 1
ATOM 748 C CA . ARG A 1 105 ? 2.187 -5.835 14.271 1.00 89.50 105 ARG A CA 1
ATOM 749 C C . ARG A 1 105 ? 2.891 -4.706 15.023 1.00 89.50 105 ARG A C 1
ATOM 751 O O . ARG A 1 105 ? 3.040 -4.790 16.236 1.00 89.50 105 ARG A O 1
ATOM 758 N N . THR A 1 106 ? 3.385 -3.695 14.310 1.00 86.50 106 THR A N 1
ATOM 759 C CA . THR A 1 106 ? 4.170 -2.604 14.915 1.00 86.50 106 THR A CA 1
ATOM 760 C C . THR A 1 106 ? 3.316 -1.436 15.391 1.00 86.50 106 THR A C 1
ATOM 762 O O . THR A 1 106 ? 3.772 -0.620 16.188 1.00 86.50 106 THR A O 1
ATOM 765 N N . GLY A 1 107 ? 2.101 -1.307 14.864 1.00 75.44 107 GLY A N 1
ATOM 766 C CA . GLY A 1 107 ? 1.173 -0.263 15.257 1.00 75.44 107 GLY A CA 1
ATOM 767 C C . GLY A 1 107 ? 0.514 -0.575 16.593 1.00 75.44 107 GLY A C 1
ATOM 768 O O . GLY A 1 107 ? 0.367 -1.729 16.989 1.00 75.44 107 GLY A O 1
ATOM 769 N N . LYS A 1 108 ? 0.059 0.473 17.281 1.00 65.50 108 LYS A N 1
ATOM 770 C CA . LYS A 1 108 ? -0.750 0.357 18.503 1.00 65.50 108 LYS A CA 1
ATOM 771 C C . LYS A 1 108 ? -2.209 0.026 18.164 1.00 65.50 108 LYS A C 1
ATOM 773 O O . LYS A 1 108 ? -3.121 0.704 18.625 1.00 65.50 108 LYS A O 1
ATOM 778 N N . PHE A 1 109 ? -2.431 -0.966 17.307 1.00 71.38 109 PHE A N 1
ATOM 779 C CA . PHE A 1 109 ? -3.775 -1.445 17.012 1.00 71.38 109 PHE A CA 1
ATOM 780 C C . PHE A 1 109 ? -4.197 -2.415 18.125 1.00 71.38 109 PHE A C 1
ATOM 782 O O . PHE A 1 109 ? -3.372 -3.226 18.559 1.00 71.38 109 PHE A O 1
ATOM 789 N N . PRO A 1 110 ? -5.441 -2.340 18.628 1.00 57.31 110 PRO A N 1
ATOM 790 C CA . PRO A 1 110 ? -5.930 -3.264 19.640 1.00 57.31 110 PRO A CA 1
ATOM 791 C C . PRO A 1 110 ? -6.124 -4.657 19.024 1.00 57.31 110 PRO A C 1
ATOM 793 O O . PRO A 1 110 ? -7.223 -5.051 18.648 1.00 57.31 110 PRO A O 1
ATOM 796 N N . TRP A 1 111 ? -5.044 -5.430 18.930 1.00 57.53 111 TRP A N 1
ATOM 797 C CA . TRP A 1 111 ? -5.104 -6.862 18.662 1.00 57.53 111 TRP A CA 1
ATOM 798 C C . TRP A 1 111 ? -5.567 -7.562 19.933 1.00 57.53 111 TRP A C 1
ATOM 800 O O . TRP A 1 111 ? -4.751 -8.026 20.730 1.00 57.53 111 TRP A O 1
ATOM 810 N N . ARG A 1 112 ? -6.878 -7.665 20.153 1.00 50.38 112 ARG A N 1
ATOM 811 C CA . ARG A 1 112 ? -7.346 -8.795 20.954 1.00 50.38 112 ARG A CA 1
ATOM 812 C C . ARG A 1 112 ? -7.103 -10.020 20.089 1.00 50.38 112 ARG A C 1
ATOM 814 O O . ARG A 1 112 ? -7.766 -10.202 19.072 1.00 50.38 112 ARG A O 1
ATOM 821 N N . ALA A 1 113 ? -6.075 -10.794 20.449 1.00 42.69 113 ALA A N 1
ATOM 822 C CA . ALA A 1 113 ? -5.907 -12.143 19.940 1.00 42.69 113 ALA A CA 1
ATOM 823 C C . ALA A 1 113 ? -7.288 -12.799 19.959 1.00 42.69 113 ALA A C 1
ATOM 825 O O . ALA A 1 113 ? -7.987 -12.717 20.970 1.00 42.69 113 ALA A O 1
ATOM 826 N N . ILE A 1 114 ? -7.693 -13.384 18.835 1.00 44.91 114 ILE A N 1
ATOM 827 C CA . ILE A 1 114 ? -8.830 -14.294 18.802 1.00 44.91 114 ILE A CA 1
ATOM 828 C C . ILE A 1 114 ? -8.409 -15.447 19.716 1.00 44.91 114 ILE A C 1
ATOM 830 O O . ILE A 1 114 ? -7.718 -16.371 19.294 1.00 44.91 114 ILE A O 1
ATOM 834 N N . SER A 1 115 ? -8.696 -15.323 21.010 1.00 41.59 115 SER A N 1
ATOM 835 C CA . SER A 1 115 ? -8.616 -16.422 21.951 1.00 41.59 115 SER A CA 1
ATOM 836 C C . SER A 1 115 ? -9.666 -17.405 21.469 1.00 41.59 115 SER A C 1
ATOM 838 O O . SER A 1 115 ? -10.861 -17.109 21.548 1.00 41.59 115 SER A O 1
ATOM 840 N N . GLY A 1 116 ? -9.197 -18.503 20.874 1.00 44.50 116 GLY A N 1
ATOM 841 C CA . GLY A 1 116 ? -10.036 -19.626 20.489 1.00 44.50 116 GLY A CA 1
ATOM 842 C C . GLY A 1 116 ? -10.976 -19.967 21.638 1.00 44.50 116 GLY A C 1
ATOM 843 O O . GLY A 1 116 ? -10.537 -20.102 22.782 1.00 44.50 116 GLY A O 1
ATOM 844 N N . SER A 1 117 ? -12.264 -19.982 21.312 1.00 40.56 117 SER A N 1
ATOM 845 C CA . SER A 1 117 ? -13.322 -20.548 22.146 1.00 40.56 117 SER A CA 1
ATOM 846 C C . SER A 1 117 ? -13.310 -22.060 21.987 1.00 40.56 117 SER A C 1
ATOM 848 O O . SER A 1 117 ? -13.045 -22.502 20.844 1.00 40.56 117 SER A O 1
#

pLDDT: mean 91.88, std 13.03, range [40.56, 98.69]

Foldseek 3Di:
DCVVCVVVVDQDEAEDAAAQADDPAQAGDRDDDCPVVSVVVCVVNVHHYDDNNVVRSVVCSVVRVPPDPLDLCDDPNVQFAPNVSRHGDPVVVVVSVVSVVVCVVPDPRPPPDPPDD

Secondary structure (DSSP, 8-state):
-HHHHHTTT----EEPPPPPP-EETTEE------HHHHHHHHHHTT--EE-HHHHHHHHHHHTT--S--S--SSHHHHTTB-TTSSSBPHHHHHHHHHHHHHHHHHS----------